Protein AF-A0A2W5HIL4-F1 (afdb_monomer)

Solvent-accessible surface area (backbone atoms only — not comparable to full-atom values): 7847 Å² total; per-residue (Å²): 142,72,72,67,64,61,56,54,54,53,53,53,52,53,51,54,53,52,50,51,54,52,50,51,52,51,53,54,50,53,54,49,57,69,63,65,67,46,75,70,51,51,54,48,40,53,50,53,17,36,53,50,33,10,51,51,45,28,62,68,45,44,62,64,58,67,65,59,70,63,53,84,91,80,45,87,46,75,70,54,53,54,49,49,53,52,51,43,47,51,51,12,42,58,41,26,74,74,49,61,88,53,54,27,60,57,46,31,55,51,51,51,50,54,48,50,64,70,68,46,94,69,72,66,66,56,61,54,47,50,56,51,48,59,66,65,72,74,119

Sequence (139 aa):
MSDISAATSQASSALQTAQLRAAESKMANAAKSASSISDKDMKKIDKTAQDFEAVFVTEMLRPMWNMMKVSEDFGGGKGEEVFRDFTLNEYGKQIASQGGFGIATHVKEQLIRLQAETSHPGAAPEVIATIVKDAMTAN

Structure (mmCIF, N/CA/C/O backbone):
data_AF-A0A2W5HIL4-F1
#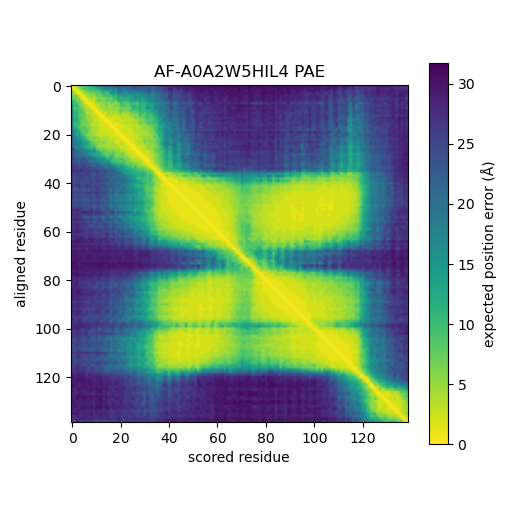
_entry.id   AF-A0A2W5HIL4-F1
#
loop_
_atom_site.group_PDB
_atom_site.id
_atom_site.type_symbol
_atom_site.label_atom_id
_atom_site.label_alt_id
_atom_site.label_comp_id
_atom_site.label_asym_id
_atom_site.label_entity_id
_atom_site.label_seq_id
_atom_site.pdbx_PDB_ins_code
_atom_site.Cartn_x
_atom_site.Cartn_y
_atom_site.Cartn_z
_atom_site.occupancy
_atom_site.B_iso_or_equiv
_atom_site.auth_seq_id
_atom_site.auth_comp_id
_atom_site.auth_asym_id
_atom_site.auth_atom_id
_atom_site.pdbx_PDB_model_num
ATOM 1 N N . MET A 1 1 ? -27.546 -12.657 68.839 1.00 52.38 1 MET A N 1
ATOM 2 C CA . MET A 1 1 ? -26.347 -12.920 68.004 1.00 52.38 1 MET A CA 1
ATOM 3 C C . MET A 1 1 ? -26.771 -13.112 66.542 1.00 52.38 1 MET A C 1
ATOM 5 O O . MET A 1 1 ? -26.392 -14.097 65.925 1.00 52.38 1 MET A O 1
ATOM 9 N N . SER A 1 2 ? -27.578 -12.201 65.986 1.00 57.06 2 SER A N 1
ATOM 10 C CA . SER A 1 2 ? -28.291 -12.407 64.706 1.00 57.06 2 SER A CA 1
ATOM 11 C C . SER A 1 2 ? -27.920 -11.381 63.626 1.00 57.06 2 SER A C 1
ATOM 13 O O . SER A 1 2 ? -28.168 -11.620 62.450 1.00 57.06 2 SER A O 1
ATOM 15 N N . ASP A 1 3 ? -27.270 -10.277 63.996 1.00 55.59 3 ASP A N 1
ATOM 16 C CA . ASP A 1 3 ? -27.081 -9.123 63.103 1.00 55.59 3 ASP A CA 1
ATOM 17 C C . ASP A 1 3 ? -25.819 -9.204 62.224 1.00 55.59 3 ASP A C 1
ATOM 19 O O . ASP A 1 3 ? -25.670 -8.458 61.260 1.00 55.59 3 ASP A O 1
ATOM 23 N N . ILE A 1 4 ? -24.914 -10.147 62.507 1.00 55.00 4 ILE A N 1
ATOM 24 C CA . ILE A 1 4 ? -23.621 -10.258 61.808 1.00 55.00 4 ILE A CA 1
ATOM 25 C C . ILE A 1 4 ? -23.772 -10.965 60.448 1.00 55.00 4 ILE A C 1
ATOM 27 O O . ILE A 1 4 ? -23.101 -10.605 59.485 1.00 55.00 4 ILE A O 1
ATOM 31 N N . SER A 1 5 ? -24.694 -11.928 60.325 1.00 56.84 5 SER A N 1
ATOM 32 C CA . SER A 1 5 ? -24.864 -12.724 59.096 1.00 56.84 5 SER A CA 1
ATOM 33 C C . SER A 1 5 ? -25.526 -11.938 57.950 1.00 56.84 5 SER A C 1
ATOM 35 O O . SER A 1 5 ? -25.150 -12.105 56.788 1.00 56.84 5 SER A O 1
ATOM 37 N N . ALA A 1 6 ? -26.449 -11.022 58.269 1.00 56.84 6 ALA A N 1
ATOM 38 C CA . ALA A 1 6 ? -27.106 -10.163 57.280 1.00 56.84 6 ALA A CA 1
ATOM 39 C C . ALA A 1 6 ? -26.138 -9.136 56.661 1.00 56.84 6 ALA A C 1
ATOM 41 O O . ALA A 1 6 ? -26.193 -8.881 55.457 1.00 56.84 6 ALA A O 1
ATOM 42 N N . ALA A 1 7 ? -25.203 -8.606 57.458 1.00 58.03 7 ALA A N 1
ATOM 43 C CA . ALA A 1 7 ? -24.186 -7.664 56.993 1.00 58.03 7 ALA A CA 1
ATOM 44 C C . ALA A 1 7 ? -23.183 -8.311 56.015 1.00 58.03 7 ALA A C 1
ATOM 46 O O . ALA A 1 7 ? -22.781 -7.689 55.033 1.00 58.03 7 ALA A O 1
ATOM 47 N N . THR A 1 8 ? -22.822 -9.583 56.224 1.00 64.75 8 THR A N 1
ATOM 48 C CA . THR A 1 8 ? -21.908 -10.316 55.329 1.00 64.75 8 THR A CA 1
ATOM 49 C C . THR A 1 8 ? -22.547 -10.649 53.972 1.00 64.75 8 THR A C 1
ATOM 51 O O . THR A 1 8 ? -21.885 -10.537 52.943 1.00 64.75 8 THR A O 1
ATOM 54 N N . SER A 1 9 ? -23.842 -10.987 53.933 1.00 64.06 9 SER A N 1
ATOM 55 C CA . SER A 1 9 ? -24.572 -11.267 52.681 1.00 64.06 9 SER A CA 1
ATOM 56 C C . SER A 1 9 ? -24.699 -10.034 51.774 1.00 64.06 9 SER A C 1
ATOM 58 O O . SER A 1 9 ? -24.542 -10.138 50.554 1.00 64.06 9 SER A O 1
ATOM 60 N N . GLN A 1 10 ? -24.924 -8.856 52.363 1.00 67.50 10 GLN A N 1
ATOM 61 C CA . GLN A 1 10 ? -25.018 -7.592 51.626 1.00 67.50 10 GLN A CA 1
ATOM 62 C C . GLN A 1 10 ? -23.662 -7.139 51.063 1.00 67.50 10 GLN A C 1
ATOM 64 O O . GLN A 1 10 ? -23.602 -6.559 49.980 1.00 67.50 10 GLN A O 1
ATOM 69 N N . ALA A 1 11 ? -22.560 -7.453 51.752 1.00 68.25 11 ALA A N 1
ATOM 70 C CA . ALA A 1 11 ? -21.215 -7.169 51.259 1.00 68.25 11 ALA A CA 1
ATOM 71 C C . ALA A 1 11 ? -20.854 -8.015 50.020 1.00 68.25 11 ALA A C 1
ATOM 73 O O . ALA A 1 11 ? -20.275 -7.494 49.065 1.00 68.25 11 ALA A O 1
ATOM 74 N N . SER A 1 12 ? -21.242 -9.297 49.988 1.00 76.12 12 SER A N 1
ATOM 75 C CA . SER A 1 12 ? -21.009 -10.171 48.827 1.00 76.12 12 SER A CA 1
ATOM 76 C C . SER A 1 12 ? -21.825 -9.758 47.598 1.00 76.12 12 SER A C 1
ATOM 78 O O . SER A 1 12 ? -21.284 -9.728 46.493 1.00 76.12 12 SER A O 1
ATOM 80 N N . SER A 1 13 ? -23.097 -9.380 47.766 1.00 77.94 13 SER A N 1
ATOM 81 C CA . SER A 1 13 ? -23.940 -8.926 46.648 1.00 77.94 13 SER A CA 1
ATOM 82 C C . SER A 1 13 ? -23.506 -7.561 46.096 1.00 77.94 13 SER A C 1
ATOM 84 O O . SER A 1 13 ? -23.558 -7.339 44.881 1.00 77.94 13 SER A O 1
ATOM 86 N N . ALA A 1 14 ? -22.992 -6.671 46.951 1.00 79.25 14 ALA A N 1
ATOM 87 C CA . ALA A 1 14 ? -22.385 -5.409 46.533 1.00 79.25 14 ALA A CA 1
ATOM 88 C C . ALA A 1 14 ? -21.112 -5.631 45.696 1.00 79.25 14 ALA A C 1
ATOM 90 O O . ALA A 1 14 ? -20.948 -4.989 44.655 1.00 79.25 14 ALA A O 1
ATOM 91 N N . LEU A 1 15 ? -20.252 -6.582 46.085 1.00 79.31 15 LEU A N 1
ATOM 92 C CA . LEU A 1 15 ? -19.075 -6.960 45.294 1.00 79.31 15 LEU A CA 1
ATOM 93 C C . LEU A 1 15 ? -19.461 -7.567 43.939 1.00 79.31 15 LEU A C 1
ATOM 95 O O . LEU A 1 15 ? -18.880 -7.198 42.919 1.00 79.31 15 LEU A O 1
ATOM 99 N N . GLN A 1 16 ? -20.469 -8.443 43.910 1.00 81.88 16 GLN A N 1
ATOM 100 C CA . GLN A 1 16 ? -20.965 -9.061 42.676 1.00 81.88 16 GLN A CA 1
ATOM 101 C C . GLN A 1 16 ? -21.507 -8.005 41.696 1.00 81.88 16 GLN A C 1
ATOM 103 O O . GLN A 1 16 ? -21.218 -8.035 40.500 1.00 81.88 16 GLN A O 1
ATOM 108 N N . THR A 1 17 ? -22.245 -7.019 42.217 1.00 83.12 17 THR A N 1
ATOM 109 C CA . THR A 1 17 ? -22.806 -5.908 41.431 1.00 83.12 17 THR A CA 1
ATOM 110 C C . THR A 1 17 ? -21.710 -4.969 40.915 1.00 83.12 17 THR A C 1
ATOM 112 O O . THR A 1 17 ? -21.774 -4.501 39.777 1.00 83.12 17 THR A O 1
ATOM 115 N N . ALA A 1 18 ? -20.674 -4.712 41.719 1.00 79.69 18 ALA A N 1
ATOM 116 C CA . ALA A 1 18 ? -19.518 -3.919 41.304 1.00 79.69 18 ALA A CA 1
ATOM 117 C C . ALA A 1 18 ? -18.694 -4.622 40.209 1.00 79.69 18 ALA A C 1
ATOM 119 O O . ALA A 1 18 ? -18.242 -3.968 39.269 1.00 79.69 18 ALA A O 1
ATOM 120 N N . GLN A 1 19 ? -18.547 -5.949 40.284 1.00 80.25 19 GLN A N 1
ATOM 121 C CA . GLN A 1 19 ? -17.853 -6.749 39.271 1.00 80.25 19 GLN A CA 1
ATOM 122 C C . GLN A 1 19 ? -18.596 -6.773 37.928 1.00 80.25 19 GLN A C 1
ATOM 124 O O . GLN A 1 19 ? -17.959 -6.622 36.887 1.00 80.25 19 GLN A O 1
ATOM 129 N N . LEU A 1 20 ? -19.929 -6.888 37.938 1.00 76.75 20 LEU A N 1
ATOM 130 C CA . LEU A 1 20 ? -20.750 -6.830 36.722 1.00 76.75 20 LEU A CA 1
ATOM 131 C C . LEU A 1 20 ? -20.636 -5.466 36.024 1.00 76.75 20 LEU A C 1
ATOM 133 O O . LEU A 1 20 ? -20.355 -5.408 34.831 1.00 76.75 20 LEU A O 1
ATOM 137 N N . ARG A 1 21 ? -20.715 -4.362 36.777 1.00 84.19 21 ARG A N 1
ATOM 138 C CA . ARG A 1 21 ? -20.539 -3.004 36.224 1.00 84.19 21 ARG A CA 1
ATOM 139 C C . ARG A 1 21 ? -19.121 -2.735 35.715 1.00 84.19 21 ARG A C 1
ATOM 141 O O . ARG A 1 21 ? -18.938 -2.004 34.744 1.00 84.19 21 ARG A O 1
ATOM 148 N N . ALA A 1 22 ? -18.107 -3.316 36.358 1.00 78.81 22 ALA A N 1
ATOM 149 C CA . ALA A 1 22 ? -16.722 -3.230 35.896 1.00 78.81 22 ALA A CA 1
ATOM 150 C C . ALA A 1 22 ? -16.481 -4.040 34.608 1.00 78.81 22 ALA A C 1
ATOM 152 O O . ALA A 1 22 ? -15.650 -3.654 33.786 1.00 78.81 22 ALA A O 1
ATOM 153 N N . ALA A 1 23 ? -17.201 -5.148 34.409 1.00 73.12 23 ALA A N 1
ATOM 154 C CA . ALA A 1 23 ? -17.179 -5.901 33.158 1.00 73.12 23 ALA A CA 1
ATOM 155 C C . ALA A 1 23 ? -17.905 -5.145 32.029 1.00 73.12 23 ALA A C 1
ATOM 157 O O . ALA A 1 23 ? -17.375 -5.045 30.922 1.00 73.12 23 ALA A O 1
ATOM 158 N N . GLU A 1 24 ? -19.055 -4.532 32.326 1.00 70.31 24 GLU A N 1
ATOM 159 C CA . GLU A 1 24 ? -19.807 -3.687 31.388 1.00 70.31 24 GLU A CA 1
ATOM 160 C C . GLU A 1 24 ? -18.993 -2.473 30.922 1.00 70.31 24 GLU A C 1
ATOM 162 O O . GLU A 1 24 ? -18.935 -2.187 29.726 1.00 70.31 24 GLU A O 1
ATOM 167 N N . SER A 1 25 ? -18.301 -1.784 31.837 1.00 76.19 25 SER A N 1
ATOM 168 C CA . SER A 1 25 ? -17.473 -0.625 31.485 1.00 76.19 25 SER A CA 1
ATOM 169 C C . SER A 1 25 ? -16.237 -1.010 30.667 1.00 76.19 25 SER A C 1
ATOM 171 O O . SER A 1 25 ? -15.889 -0.299 29.724 1.00 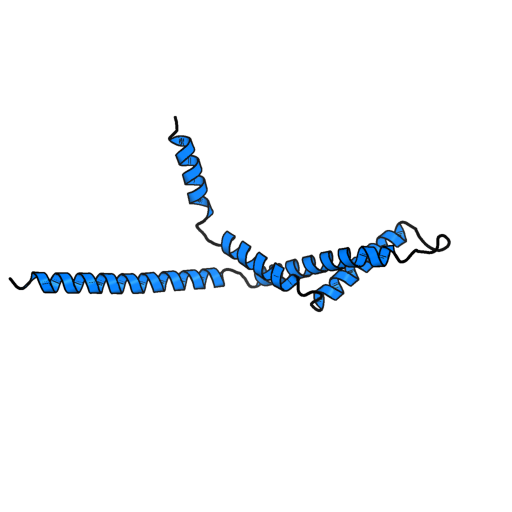76.19 25 SER A O 1
ATOM 173 N N . LYS A 1 26 ? -15.611 -2.162 30.946 1.00 76.44 26 LYS A N 1
ATOM 174 C CA . LYS A 1 26 ? -14.515 -2.703 30.124 1.00 76.44 26 LYS A CA 1
ATOM 175 C C . LYS A 1 26 ? -14.981 -3.092 28.720 1.00 76.44 26 LYS A C 1
ATOM 177 O O . LYS A 1 26 ? -14.296 -2.759 27.755 1.00 76.44 26 LYS A O 1
ATOM 182 N N . MET A 1 27 ? -16.142 -3.736 28.583 1.00 71.19 27 MET A N 1
ATOM 183 C CA . MET A 1 27 ? -16.720 -4.062 27.271 1.00 71.19 27 MET A CA 1
ATOM 184 C C . MET A 1 27 ? -17.129 -2.807 26.490 1.00 71.19 27 MET A C 1
ATOM 186 O O . MET A 1 27 ? -16.854 -2.720 25.295 1.00 71.19 27 MET A O 1
ATOM 190 N N . ALA A 1 28 ? -17.711 -1.807 27.155 1.00 69.88 28 ALA A N 1
ATOM 191 C CA . ALA A 1 28 ? -18.064 -0.533 26.530 1.00 69.88 28 ALA A CA 1
ATOM 192 C C . ALA A 1 28 ? -16.825 0.242 26.049 1.00 69.88 28 ALA A C 1
ATOM 194 O O . ALA A 1 28 ? -16.847 0.843 24.975 1.00 69.88 28 ALA A O 1
ATOM 195 N N . ASN A 1 29 ? -15.724 0.198 26.805 1.00 65.19 29 ASN A N 1
ATOM 196 C CA . ASN A 1 29 ? -14.481 0.862 26.418 1.00 65.19 29 ASN A CA 1
ATOM 197 C C . ASN A 1 29 ? -13.761 0.123 25.274 1.00 65.19 29 ASN A C 1
ATOM 199 O O . ASN A 1 29 ? -13.260 0.764 24.357 1.00 65.19 29 ASN A O 1
ATOM 203 N N . ALA A 1 30 ? -13.785 -1.215 25.263 1.00 61.75 30 ALA A N 1
ATOM 204 C CA . ALA A 1 30 ? -13.269 -2.018 24.151 1.00 61.75 30 ALA A CA 1
ATOM 205 C C . ALA A 1 30 ? -14.066 -1.796 22.850 1.00 61.75 30 ALA A C 1
ATOM 207 O O . ALA A 1 30 ? -13.476 -1.652 21.780 1.00 61.75 30 ALA A O 1
ATOM 208 N N . ALA A 1 31 ? -15.396 -1.684 22.939 1.00 60.09 31 ALA A N 1
ATOM 209 C CA . ALA A 1 31 ? -16.247 -1.333 21.801 1.00 60.09 31 ALA A CA 1
ATOM 210 C C . ALA A 1 31 ? -15.970 0.092 21.286 1.00 60.09 31 ALA A C 1
ATOM 212 O O . ALA A 1 31 ? -15.994 0.335 20.080 1.00 60.09 31 ALA A O 1
ATOM 213 N N . LYS A 1 32 ? -15.637 1.029 22.184 1.00 61.44 32 LYS A N 1
ATOM 214 C CA . LYS A 1 32 ? -15.287 2.407 21.824 1.00 61.44 32 LYS A CA 1
ATOM 215 C C . LYS A 1 32 ? -13.913 2.519 21.155 1.00 61.44 32 LYS A C 1
ATOM 217 O O . LYS A 1 32 ? -13.785 3.265 20.186 1.00 61.44 32 LYS A O 1
ATOM 222 N N . SER A 1 33 ? -12.931 1.730 21.593 1.00 57.75 33 SER A N 1
ATOM 223 C CA . SER A 1 33 ? -11.632 1.596 20.916 1.00 57.75 33 SER A CA 1
ATOM 224 C C . SER A 1 33 ? -11.748 0.905 19.552 1.00 57.75 33 SER A C 1
ATOM 226 O O . SER A 1 33 ? -11.049 1.279 18.622 1.00 57.75 33 SER A O 1
ATOM 228 N N . ALA A 1 34 ? -12.666 -0.051 19.375 1.00 55.53 34 ALA A N 1
ATOM 229 C CA . ALA A 1 34 ? -12.947 -0.622 18.053 1.00 55.53 34 ALA A CA 1
ATOM 230 C C . ALA A 1 34 ? -13.625 0.392 17.106 1.00 55.53 34 ALA A C 1
ATOM 232 O O . ALA A 1 34 ? -13.402 0.360 15.899 1.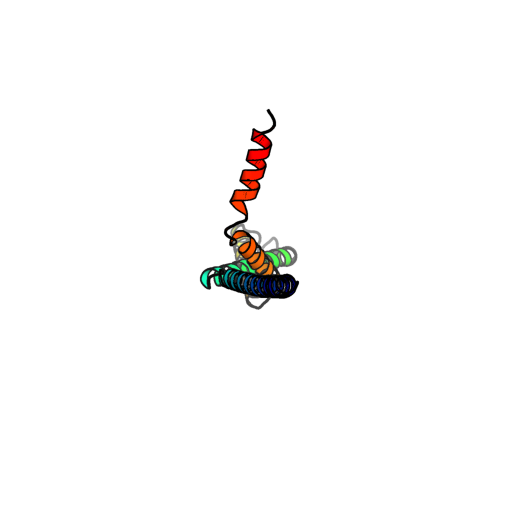00 55.53 34 ALA A O 1
ATOM 233 N N . SER A 1 35 ? -14.403 1.336 17.650 1.00 58.72 35 SER A N 1
ATOM 234 C CA . SER A 1 35 ? -14.995 2.453 16.896 1.00 58.72 35 SER A CA 1
ATOM 235 C C . SER A 1 35 ? -14.060 3.654 16.680 1.00 58.72 35 SER A C 1
ATOM 237 O O . SER A 1 35 ? -14.498 4.668 16.141 1.00 58.72 35 SER A O 1
ATOM 239 N N . SER A 1 36 ? -12.793 3.592 17.118 1.00 65.00 36 SER A N 1
ATOM 240 C CA . SER A 1 36 ? -11.876 4.742 17.052 1.00 65.00 36 SER A CA 1
ATOM 241 C C . SER A 1 36 ? -11.197 4.925 15.693 1.00 65.00 36 SER A C 1
ATOM 243 O O . SER A 1 36 ? -10.541 5.944 15.484 1.00 65.00 36 SER A O 1
ATOM 245 N N . ILE A 1 37 ? -11.324 3.963 14.771 1.00 73.12 37 ILE A N 1
ATOM 246 C CA . ILE A 1 37 ? -10.803 4.100 13.407 1.00 73.12 37 ILE A CA 1
ATOM 247 C C . ILE A 1 37 ? -11.830 4.875 12.592 1.00 73.12 37 ILE A C 1
ATOM 249 O O . ILE A 1 37 ? -12.927 4.385 12.327 1.00 73.12 37 ILE A O 1
ATOM 253 N N . SER A 1 38 ? -11.481 6.100 12.201 1.00 82.56 38 SER A N 1
ATOM 254 C CA . SER A 1 38 ? -12.365 6.910 11.367 1.00 82.56 38 SER A CA 1
ATOM 255 C C . SER A 1 38 ? -12.509 6.296 9.969 1.00 82.56 38 SER A C 1
ATOM 257 O O . SER A 1 38 ? -11.576 5.676 9.455 1.00 82.56 38 SER A O 1
ATOM 259 N N . ASP A 1 39 ? -13.631 6.544 9.286 1.00 82.88 39 ASP A N 1
ATOM 260 C CA . ASP A 1 39 ? -13.821 6.128 7.882 1.00 82.88 39 ASP A CA 1
ATOM 261 C C . ASP A 1 39 ? -12.691 6.625 6.965 1.00 82.88 39 ASP A C 1
ATOM 263 O O . ASP A 1 39 ? -12.339 5.998 5.963 1.00 82.88 39 ASP A O 1
ATOM 267 N N . LYS A 1 40 ? -12.100 7.776 7.309 1.00 81.69 40 LYS A N 1
ATOM 268 C CA . LYS A 1 40 ? -10.963 8.355 6.594 1.00 81.69 40 LYS A CA 1
ATOM 269 C C . LYS A 1 40 ? -9.696 7.525 6.780 1.00 81.69 40 LYS A C 1
ATOM 271 O O . LYS A 1 40 ? -8.938 7.372 5.826 1.00 81.69 40 LYS A O 1
ATOM 276 N N . ASP A 1 41 ? -9.473 7.004 7.981 1.00 87.62 41 ASP A N 1
ATOM 277 C CA . ASP A 1 41 ? -8.332 6.145 8.287 1.00 87.62 41 ASP A CA 1
ATOM 278 C C . ASP A 1 41 ? -8.518 4.763 7.669 1.00 87.62 41 ASP A C 1
ATOM 280 O O . ASP A 1 41 ? -7.587 4.256 7.054 1.00 87.62 41 ASP A O 1
ATOM 284 N N . MET A 1 42 ? -9.739 4.220 7.679 1.00 89.19 42 MET A N 1
ATOM 285 C CA . MET A 1 42 ? -10.042 2.966 6.987 1.00 89.19 42 MET A CA 1
ATOM 286 C C . MET A 1 42 ? -9.740 3.056 5.483 1.00 89.19 42 MET A C 1
ATOM 288 O O . MET A 1 42 ? -9.030 2.210 4.947 1.00 89.19 42 MET A O 1
ATOM 292 N N . LYS A 1 43 ? -10.163 4.138 4.809 1.00 91.94 43 LYS A N 1
ATOM 293 C CA . LYS A 1 43 ? -9.831 4.372 3.388 1.00 91.94 43 LYS A CA 1
ATOM 294 C C . LYS A 1 43 ? -8.325 4.484 3.133 1.00 91.94 43 LYS A C 1
ATOM 296 O O . LYS A 1 43 ? -7.845 4.057 2.084 1.00 91.94 43 LYS A O 1
ATOM 301 N N . LYS A 1 44 ? -7.571 5.078 4.063 1.00 91.62 44 LYS A N 1
ATOM 302 C CA . LYS A 1 44 ? -6.106 5.162 3.964 1.00 91.62 44 LYS A CA 1
ATOM 303 C C . LYS A 1 44 ? -5.444 3.806 4.166 1.00 91.62 44 LYS A C 1
ATOM 305 O O . LYS A 1 44 ? -4.490 3.512 3.451 1.00 91.62 44 LYS A O 1
ATOM 310 N N . ILE A 1 45 ? -5.936 3.004 5.106 1.00 92.44 45 ILE A N 1
ATOM 311 C CA . ILE A 1 45 ? -5.450 1.644 5.341 1.00 92.44 45 ILE A CA 1
ATOM 312 C C . ILE A 1 45 ? -5.689 0.799 4.090 1.00 92.44 45 ILE A C 1
ATOM 314 O O . ILE A 1 45 ? -4.749 0.182 3.598 1.00 92.44 45 ILE A O 1
ATOM 318 N N . ASP A 1 46 ? -6.904 0.838 3.537 1.00 92.94 46 ASP A N 1
ATOM 319 C CA . ASP A 1 46 ? -7.267 0.108 2.318 1.00 92.94 46 ASP A CA 1
ATOM 320 C C . ASP A 1 46 ? -6.342 0.468 1.157 1.00 92.94 46 ASP A C 1
ATOM 322 O O . ASP A 1 46 ? -5.759 -0.410 0.521 1.00 92.94 46 ASP A O 1
ATOM 326 N N . LYS A 1 47 ? -6.145 1.771 0.928 1.00 94.19 47 LYS A N 1
ATOM 327 C CA . LYS A 1 47 ? -5.244 2.251 -0.117 1.00 94.19 47 LYS A CA 1
ATOM 328 C C . LYS A 1 47 ? -3.797 1.817 0.121 1.00 94.19 47 LYS A C 1
ATOM 330 O O . LYS A 1 47 ? -3.152 1.340 -0.803 1.00 94.19 47 LYS A O 1
ATOM 335 N N . THR A 1 48 ? -3.289 1.971 1.341 1.00 94.69 48 THR A N 1
ATOM 336 C CA . THR A 1 48 ? -1.908 1.594 1.682 1.00 94.69 48 THR A CA 1
ATOM 337 C C . THR A 1 48 ? -1.678 0.100 1.478 1.00 94.69 48 THR A C 1
ATOM 339 O O . THR A 1 48 ? -0.645 -0.301 0.949 1.00 94.69 48 THR A O 1
ATOM 342 N N . ALA A 1 49 ? -2.650 -0.727 1.860 1.00 95.25 49 ALA A N 1
ATOM 343 C CA . ALA A 1 49 ? -2.568 -2.166 1.695 1.00 95.25 49 ALA A CA 1
ATOM 344 C C . ALA A 1 49 ? -2.592 -2.585 0.213 1.00 95.25 49 ALA A C 1
ATOM 346 O O . ALA A 1 49 ? -1.796 -3.430 -0.193 1.00 95.25 49 ALA A O 1
ATOM 347 N N . GLN A 1 50 ? -3.445 -1.957 -0.604 1.00 95.25 50 GLN A N 1
ATOM 348 C CA . GLN A 1 50 ? -3.462 -2.163 -2.059 1.00 95.25 50 GLN A CA 1
ATOM 349 C C . GLN A 1 50 ? -2.165 -1.691 -2.730 1.00 95.25 50 GLN A C 1
ATOM 351 O O . GLN A 1 50 ? -1.630 -2.392 -3.586 1.00 95.25 50 GLN A O 1
ATOM 356 N N . ASP A 1 51 ? -1.634 -0.532 -2.333 1.00 94.94 51 ASP A N 1
ATOM 357 C CA . ASP A 1 51 ? -0.375 0.001 -2.865 1.00 94.94 51 ASP A CA 1
ATOM 358 C C . ASP A 1 51 ? 0.809 -0.922 -2.508 1.00 94.94 51 ASP A C 1
ATOM 360 O O . ASP A 1 51 ? 1.689 -1.151 -3.338 1.00 94.94 51 ASP A O 1
ATOM 364 N N . PHE A 1 52 ? 0.814 -1.510 -1.306 1.00 95.75 52 PHE A N 1
ATOM 365 C CA . PHE A 1 52 ? 1.808 -2.511 -0.912 1.00 95.75 52 PHE A CA 1
ATOM 366 C C . PHE A 1 52 ? 1.758 -3.748 -1.816 1.00 95.75 52 PHE A C 1
ATOM 368 O O . PHE A 1 52 ? 2.791 -4.197 -2.317 1.00 95.75 52 PHE A O 1
ATOM 375 N N . GLU A 1 53 ? 0.560 -4.285 -2.055 1.00 94.69 53 GLU A N 1
ATOM 376 C CA . GLU A 1 53 ? 0.386 -5.432 -2.945 1.00 94.69 53 GLU A CA 1
ATOM 377 C C . GLU A 1 53 ? 0.796 -5.098 -4.386 1.00 94.69 53 GLU A C 1
ATOM 379 O O . GLU A 1 53 ? 1.445 -5.913 -5.037 1.00 94.69 53 GLU A O 1
ATOM 384 N N . ALA A 1 54 ? 0.516 -3.885 -4.869 1.00 96.00 54 ALA A N 1
ATOM 385 C CA . ALA A 1 54 ? 0.938 -3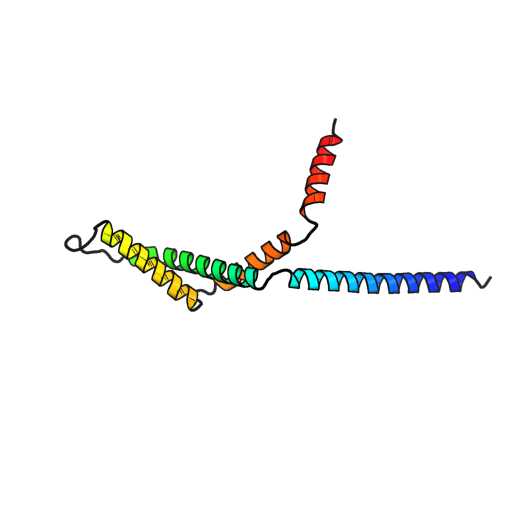.439 -6.195 1.00 96.00 54 ALA A CA 1
ATOM 386 C C . ALA A 1 54 ? 2.467 -3.445 -6.358 1.00 96.00 54 ALA A C 1
ATOM 388 O O . ALA A 1 54 ? 2.980 -3.921 -7.375 1.00 96.00 54 ALA A O 1
ATOM 389 N N . VAL A 1 55 ? 3.207 -2.960 -5.355 1.00 94.31 55 VAL A N 1
ATOM 390 C CA . VAL A 1 55 ? 4.679 -3.004 -5.356 1.00 94.31 55 VAL A CA 1
ATOM 391 C C . VAL A 1 55 ? 5.170 -4.447 -5.325 1.00 94.31 55 VAL A C 1
ATOM 393 O O . VAL A 1 55 ? 6.033 -4.817 -6.118 1.00 94.31 55 VAL A O 1
ATOM 396 N N . PHE A 1 56 ? 4.582 -5.289 -4.474 1.00 94.75 56 PHE A N 1
ATOM 397 C CA . PHE A 1 56 ? 4.926 -6.707 -4.415 1.00 94.75 56 PHE A CA 1
ATOM 398 C C . PHE A 1 56 ? 4.740 -7.404 -5.771 1.00 94.75 56 PHE A C 1
ATOM 400 O O . PHE A 1 56 ? 5.652 -8.078 -6.250 1.00 94.75 56 PHE A O 1
ATOM 407 N N . VAL A 1 57 ? 3.587 -7.208 -6.419 1.00 93.56 57 VAL A N 1
ATOM 408 C CA . VAL A 1 57 ? 3.300 -7.773 -7.746 1.00 93.56 57 VAL A CA 1
ATOM 409 C C . VAL A 1 57 ? 4.339 -7.293 -8.758 1.00 93.56 57 VAL A C 1
ATOM 411 O O . VAL A 1 57 ? 4.882 -8.099 -9.509 1.00 93.56 57 VAL A O 1
ATOM 414 N N . THR A 1 58 ? 4.648 -5.995 -8.756 1.00 93.12 58 THR A N 1
ATOM 415 C CA . THR A 1 58 ? 5.644 -5.392 -9.656 1.00 93.12 58 THR A CA 1
ATOM 416 C C . THR A 1 58 ? 7.008 -6.071 -9.501 1.00 93.12 58 THR A C 1
ATOM 418 O O . THR A 1 58 ? 7.612 -6.471 -10.497 1.00 93.12 58 THR A O 1
ATOM 421 N N . GLU A 1 59 ? 7.474 -6.279 -8.267 1.00 92.62 59 GLU A N 1
ATOM 422 C CA . GLU A 1 59 ? 8.749 -6.955 -8.003 1.00 92.62 59 GLU A CA 1
ATOM 423 C C . GLU A 1 59 ? 8.742 -8.429 -8.418 1.00 92.62 59 GLU A C 1
ATOM 425 O O . GLU A 1 59 ? 9.745 -8.932 -8.922 1.00 92.62 59 GLU A O 1
ATOM 430 N N . MET A 1 60 ? 7.613 -9.126 -8.275 1.00 91.75 60 MET A N 1
ATOM 431 C CA . MET A 1 60 ? 7.479 -10.515 -8.730 1.00 91.75 60 MET A CA 1
ATOM 432 C C . MET A 1 60 ? 7.419 -10.640 -10.256 1.00 91.75 60 MET A C 1
ATOM 434 O O . MET A 1 60 ? 7.871 -11.642 -10.810 1.00 91.75 60 MET A O 1
ATOM 438 N N . LEU A 1 61 ? 6.895 -9.628 -10.950 1.00 89.19 61 LEU A N 1
ATOM 439 C CA . LEU A 1 61 ? 6.844 -9.585 -12.413 1.00 89.19 61 LEU A CA 1
ATOM 440 C C . LEU A 1 61 ? 8.163 -9.119 -13.045 1.00 89.19 61 LEU A C 1
ATOM 442 O O . LEU A 1 61 ? 8.435 -9.440 -14.206 1.00 89.19 61 LEU A O 1
ATOM 446 N N . ARG A 1 62 ? 9.009 -8.406 -12.291 1.00 87.94 62 ARG A N 1
ATOM 447 C CA . ARG A 1 62 ? 10.290 -7.859 -12.764 1.00 87.94 62 ARG A CA 1
ATOM 448 C C . ARG A 1 62 ? 11.203 -8.913 -13.419 1.00 87.94 62 ARG A C 1
ATOM 450 O O . ARG A 1 62 ? 11.683 -8.646 -14.522 1.00 87.94 62 ARG A O 1
ATOM 457 N N . PRO A 1 63 ? 11.428 -10.118 -12.852 1.00 86.56 63 PRO A N 1
ATOM 458 C CA . PRO A 1 63 ? 12.249 -11.147 -13.494 1.00 86.56 63 PRO A CA 1
ATOM 459 C C . PRO A 1 63 ? 11.675 -11.606 -14.835 1.00 86.56 63 PRO A C 1
ATOM 461 O O . PRO A 1 63 ? 12.428 -11.806 -15.781 1.00 86.56 63 PRO A O 1
ATOM 464 N N . MET A 1 64 ? 10.349 -11.723 -14.939 1.00 83.12 64 MET A N 1
ATOM 465 C CA . MET A 1 64 ? 9.676 -12.143 -16.167 1.00 83.12 64 MET A CA 1
ATOM 466 C C . MET A 1 64 ? 9.850 -11.100 -17.282 1.00 83.12 64 MET A C 1
ATOM 468 O O . MET A 1 64 ? 10.146 -11.443 -18.425 1.00 83.12 64 MET A O 1
ATOM 472 N N . TRP A 1 65 ? 9.758 -9.815 -16.931 1.00 75.31 65 TRP A N 1
ATOM 473 C CA . TRP A 1 65 ? 10.003 -8.706 -17.855 1.00 75.31 65 TRP A CA 1
ATOM 474 C C . TRP A 1 65 ? 11.479 -8.591 -18.257 1.00 75.31 65 TRP A C 1
ATOM 476 O O . TRP A 1 65 ? 11.777 -8.277 -19.406 1.00 75.31 65 TRP A O 1
ATOM 486 N N . ASN A 1 66 ? 12.408 -8.884 -17.343 1.00 74.81 66 ASN A N 1
ATOM 487 C CA . ASN A 1 66 ? 13.851 -8.901 -17.614 1.00 74.81 66 ASN A CA 1
ATOM 488 C C . ASN A 1 66 ? 14.286 -10.095 -18.479 1.00 74.81 66 ASN A C 1
ATOM 490 O O . ASN A 1 66 ? 15.324 -10.031 -19.135 1.00 74.81 66 ASN A O 1
ATOM 494 N N . MET A 1 67 ? 13.498 -11.175 -18.506 1.00 71.56 67 MET A N 1
ATOM 495 C CA . MET A 1 67 ? 13.707 -12.301 -19.421 1.00 71.56 67 MET A CA 1
ATOM 496 C C . MET A 1 67 ? 13.269 -11.991 -20.857 1.00 71.56 67 MET A C 1
ATOM 498 O O . MET A 1 67 ? 13.784 -12.617 -21.786 1.00 71.56 67 MET A O 1
ATOM 502 N N . MET A 1 68 ? 12.369 -11.020 -21.067 1.00 68.06 68 MET A N 1
ATOM 503 C CA . MET A 1 68 ? 12.081 -10.493 -22.403 1.00 68.06 68 MET A CA 1
ATOM 504 C C . MET A 1 68 ? 13.274 -9.656 -22.872 1.00 68.06 68 MET A C 1
ATOM 506 O O . MET A 1 68 ? 13.334 -8.446 -22.659 1.00 68.06 68 MET A O 1
ATOM 510 N N . LYS A 1 69 ? 14.257 -10.330 -23.480 1.00 57.06 69 LYS A N 1
ATOM 511 C CA . LYS A 1 69 ? 15.389 -9.681 -24.141 1.00 57.06 69 LYS A CA 1
ATOM 512 C C . LYS A 1 69 ? 14.859 -8.795 -25.257 1.00 57.06 69 LYS A C 1
ATOM 514 O O . LYS A 1 69 ? 14.263 -9.287 -26.214 1.00 57.06 69 LYS A O 1
ATOM 519 N N . VAL A 1 70 ? 15.091 -7.498 -25.123 1.00 60.12 70 VAL A N 1
ATOM 520 C CA . VAL A 1 70 ? 14.900 -6.560 -26.220 1.00 60.12 70 VAL A CA 1
ATOM 521 C C . VAL A 1 70 ? 16.008 -6.834 -27.234 1.00 60.12 70 VAL A C 1
ATOM 523 O O . VAL A 1 70 ? 17.158 -7.046 -26.848 1.00 60.12 70 VAL A O 1
ATOM 526 N N . SER A 1 71 ? 15.662 -6.935 -28.515 1.00 56.22 71 SER A N 1
ATOM 527 C CA . SER A 1 71 ? 16.649 -7.117 -29.582 1.00 56.22 71 SER A CA 1
ATOM 528 C C . SER A 1 71 ? 17.667 -5.979 -29.534 1.00 56.22 71 SER A C 1
ATOM 530 O O . SER A 1 71 ? 17.247 -4.821 -29.532 1.00 56.22 71 SER A O 1
ATOM 532 N N . GLU A 1 72 ? 18.965 -6.306 -29.543 1.00 59.19 72 GLU A N 1
ATOM 533 C CA . GLU A 1 72 ? 20.070 -5.327 -29.489 1.00 59.19 72 GLU A CA 1
ATOM 534 C C . GLU A 1 72 ? 19.941 -4.222 -30.554 1.00 59.19 72 GLU A C 1
ATOM 536 O O . GLU A 1 72 ? 20.379 -3.098 -30.330 1.00 59.19 72 GLU A O 1
ATOM 541 N N . ASP A 1 73 ? 19.265 -4.517 -31.670 1.00 62.34 73 ASP A N 1
ATOM 542 C CA . ASP A 1 73 ? 19.069 -3.597 -32.794 1.00 62.34 73 ASP A CA 1
ATOM 543 C C . ASP A 1 73 ? 17.847 -2.660 -32.663 1.00 62.34 73 ASP A C 1
ATOM 545 O O . ASP A 1 73 ? 17.777 -1.650 -33.362 1.00 62.34 73 ASP A O 1
ATOM 549 N N . PHE A 1 74 ? 16.869 -2.966 -31.797 1.00 61.31 74 PHE A N 1
ATOM 550 C CA . PHE A 1 74 ? 15.601 -2.212 -31.687 1.00 61.31 74 PHE A CA 1
ATOM 551 C C . PHE A 1 74 ? 15.199 -1.817 -30.260 1.00 61.31 74 PHE A C 1
ATOM 553 O O . PHE A 1 74 ? 14.137 -1.217 -30.083 1.00 61.31 74 PHE A O 1
ATOM 560 N N . GLY A 1 75 ? 16.023 -2.079 -29.244 1.00 62.84 75 GLY A N 1
ATOM 561 C CA . GLY A 1 75 ? 15.767 -1.505 -27.927 1.00 62.84 75 GLY A CA 1
ATOM 562 C C . GLY A 1 75 ? 16.916 -1.594 -26.936 1.00 62.84 75 GLY A C 1
ATOM 563 O O . GLY A 1 75 ? 17.960 -2.180 -27.204 1.00 62.84 75 GLY A O 1
ATOM 564 N N . GLY A 1 76 ? 16.734 -0.919 -25.803 1.00 68.12 76 GLY A N 1
ATOM 565 C CA . GLY A 1 76 ? 17.780 -0.677 -24.804 1.00 68.12 76 GLY A CA 1
ATOM 566 C C . GLY A 1 76 ? 18.108 0.800 -24.556 1.00 68.12 76 GLY A C 1
ATOM 567 O O . GLY A 1 76 ? 19.174 1.117 -24.032 1.00 68.12 76 GLY A O 1
ATOM 568 N N . GLY A 1 77 ? 17.219 1.730 -24.920 1.00 76.38 77 GLY A N 1
ATOM 569 C CA . GLY A 1 77 ? 17.382 3.149 -24.585 1.00 76.38 77 GLY A CA 1
ATOM 570 C C . GLY A 1 77 ? 16.878 3.493 -23.175 1.00 76.38 77 GLY A C 1
ATOM 571 O O . GLY A 1 77 ? 15.868 2.957 -22.729 1.00 76.38 77 GLY A O 1
ATOM 572 N N . LYS A 1 78 ? 17.493 4.483 -22.505 1.00 77.31 78 LYS A N 1
ATOM 573 C CA . LYS A 1 78 ? 17.025 5.016 -21.199 1.00 77.31 78 LYS A CA 1
ATOM 574 C C . LYS A 1 78 ? 15.539 5.405 -21.184 1.00 77.31 78 LYS A C 1
ATOM 576 O O . LYS A 1 78 ? 14.874 5.268 -20.166 1.00 77.31 78 LYS A O 1
ATOM 581 N N . GLY A 1 79 ? 15.014 5.915 -22.302 1.00 83.31 79 GLY A N 1
ATOM 582 C CA . GLY A 1 79 ? 13.594 6.265 -22.416 1.00 83.31 79 GLY A CA 1
ATOM 583 C C . GLY A 1 79 ? 12.674 5.041 -22.415 1.00 83.31 79 GLY A C 1
ATOM 584 O O . GLY A 1 79 ? 11.601 5.077 -21.821 1.00 83.31 79 GLY A O 1
ATOM 585 N N . GLU A 1 80 ? 13.116 3.948 -23.034 1.00 80.69 80 GLU A N 1
ATOM 586 C CA . GLU A 1 80 ? 12.393 2.678 -23.039 1.00 80.69 80 GLU A CA 1
ATOM 587 C C . GLU A 1 80 ? 12.421 2.021 -21.657 1.00 80.69 80 GLU A C 1
ATOM 589 O O . GLU A 1 80 ? 11.401 1.517 -21.204 1.00 80.69 80 GLU A O 1
ATOM 594 N N . GLU A 1 81 ? 13.556 2.078 -20.956 1.00 81.44 81 GLU A N 1
ATOM 595 C CA . GLU A 1 81 ? 13.690 1.575 -19.584 1.00 81.44 81 GLU A CA 1
ATOM 596 C C . GLU A 1 81 ? 12.686 2.250 -18.639 1.00 81.44 81 GLU A C 1
ATOM 598 O O . GLU A 1 81 ? 11.888 1.570 -17.995 1.00 81.44 81 GLU A O 1
ATOM 603 N N . VAL A 1 82 ? 12.630 3.587 -18.653 1.00 87.31 82 VAL A N 1
ATOM 604 C CA . VAL A 1 82 ? 11.667 4.358 -17.850 1.00 87.31 82 VAL A CA 1
ATOM 605 C C . VAL A 1 82 ? 10.221 4.041 -18.242 1.00 87.31 82 VAL A C 1
ATOM 607 O O . VAL A 1 82 ? 9.356 3.907 -17.374 1.00 87.31 82 VAL A O 1
ATOM 610 N N . PHE A 1 83 ? 9.935 3.900 -19.540 1.00 88.00 83 PHE A N 1
ATOM 611 C CA . PHE A 1 83 ? 8.596 3.546 -20.008 1.00 88.00 83 PHE A CA 1
ATOM 612 C C . PHE A 1 83 ? 8.187 2.130 -19.575 1.00 88.00 83 PHE A C 1
ATOM 614 O O . PHE A 1 83 ? 7.049 1.918 -19.149 1.00 88.00 83 PHE A O 1
ATOM 621 N N . ARG A 1 84 ? 9.110 1.165 -19.636 1.00 84.69 84 ARG A N 1
ATOM 622 C CA . ARG A 1 84 ? 8.893 -0.213 -19.174 1.00 84.69 84 ARG A CA 1
ATOM 623 C C . ARG A 1 84 ? 8.633 -0.252 -17.678 1.00 84.69 84 ARG A C 1
ATOM 625 O O . ARG A 1 84 ? 7.670 -0.892 -17.271 1.00 84.69 84 ARG A O 1
ATOM 632 N N . ASP A 1 85 ? 9.420 0.466 -16.883 1.00 88.06 85 ASP A N 1
ATOM 633 C CA . ASP A 1 85 ? 9.212 0.555 -15.437 1.00 88.06 85 ASP A CA 1
ATOM 634 C C . ASP A 1 85 ? 7.850 1.169 -15.102 1.00 88.06 85 ASP A C 1
ATOM 636 O O . ASP A 1 85 ? 7.111 0.637 -14.274 1.00 88.06 85 ASP A O 1
ATO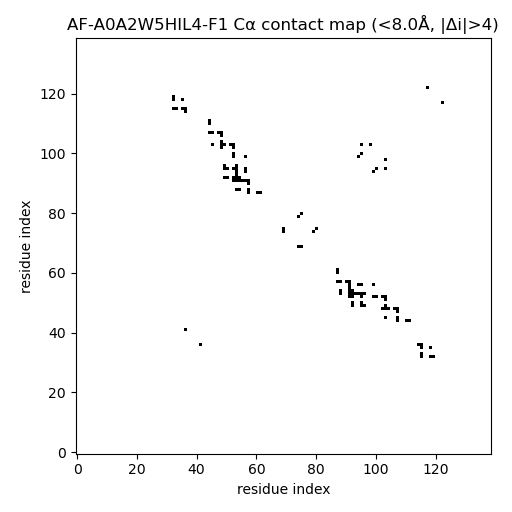M 640 N N . PHE A 1 86 ? 7.470 2.260 -15.771 1.00 91.69 86 PHE A N 1
ATOM 641 C CA . PHE A 1 86 ? 6.146 2.857 -15.595 1.00 91.69 86 PHE A CA 1
ATOM 642 C C . PHE A 1 86 ? 5.025 1.868 -15.943 1.00 91.69 86 PHE A C 1
ATOM 644 O O . PHE A 1 86 ? 4.086 1.691 -15.170 1.00 91.69 86 PHE A O 1
ATOM 651 N N . THR A 1 87 ? 5.157 1.170 -17.070 1.00 91.44 87 THR A N 1
ATO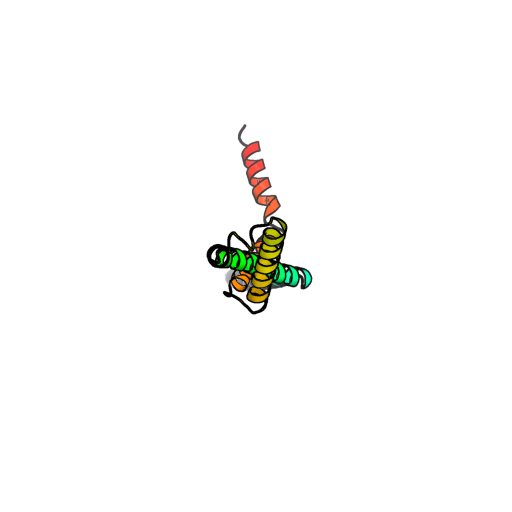M 652 C CA . THR A 1 87 ? 4.172 0.183 -17.529 1.00 91.44 87 THR A CA 1
ATOM 653 C C . THR A 1 87 ? 4.061 -0.997 -16.561 1.00 91.44 87 THR A C 1
ATOM 655 O O . THR A 1 87 ? 2.959 -1.429 -16.230 1.00 91.44 87 THR A O 1
ATOM 658 N N . LEU A 1 88 ? 5.192 -1.497 -16.060 1.00 91.12 88 LEU A N 1
ATOM 659 C CA . LEU A 1 88 ? 5.229 -2.590 -15.094 1.00 91.12 88 LEU A CA 1
ATOM 660 C C . LEU A 1 88 ? 4.533 -2.200 -13.783 1.00 91.12 88 LEU A C 1
ATOM 662 O O . LEU A 1 88 ? 3.749 -2.983 -13.249 1.00 91.12 88 LEU A O 1
ATOM 666 N N . ASN A 1 89 ? 4.762 -0.973 -13.307 1.00 93.38 89 ASN A N 1
ATOM 667 C CA . ASN A 1 89 ? 4.085 -0.436 -12.128 1.00 93.38 89 ASN A CA 1
ATOM 668 C C . ASN A 1 89 ? 2.561 -0.344 -12.322 1.00 93.38 89 ASN A C 1
ATOM 670 O O . ASN A 1 89 ? 1.805 -0.672 -11.408 1.00 93.38 89 ASN A O 1
ATOM 674 N N . GLU A 1 90 ? 2.088 0.085 -13.497 1.00 94.00 90 GLU A N 1
ATOM 675 C CA . GLU A 1 90 ? 0.649 0.128 -13.794 1.00 94.00 90 GLU A CA 1
ATOM 676 C C . GLU A 1 90 ? 0.033 -1.275 -13.865 1.00 94.00 90 GLU A C 1
ATOM 678 O O . GLU A 1 90 ? -1.048 -1.493 -13.314 1.00 94.00 90 GLU A O 1
ATOM 683 N N . TYR A 1 91 ? 0.743 -2.260 -14.426 1.00 92.06 91 TYR A N 1
ATOM 684 C CA . TYR A 1 91 ? 0.305 -3.656 -14.357 1.00 92.06 91 TYR A CA 1
ATOM 685 C C . TYR A 1 91 ? 0.205 -4.157 -12.915 1.00 92.06 91 TYR A C 1
ATOM 687 O O . TYR A 1 91 ? -0.805 -4.763 -12.553 1.00 92.06 91 TYR A O 1
ATOM 695 N N . GLY A 1 92 ? 1.199 -3.862 -12.072 1.00 92.62 92 GLY A N 1
ATOM 696 C CA . GLY A 1 92 ? 1.167 -4.208 -10.651 1.00 92.62 92 GLY A CA 1
ATOM 697 C C . GLY A 1 92 ? -0.058 -3.632 -9.937 1.00 92.62 92 GLY A C 1
ATOM 698 O O . GLY A 1 92 ? -0.778 -4.361 -9.253 1.00 92.62 92 GLY A O 1
ATOM 699 N N . LYS A 1 93 ? -0.361 -2.347 -10.166 1.00 93.88 93 LYS A N 1
ATOM 700 C CA . LYS A 1 93 ? -1.559 -1.683 -9.619 1.00 93.88 93 LYS A CA 1
ATOM 701 C C . LYS A 1 93 ? -2.857 -2.302 -10.125 1.00 93.88 93 LYS A C 1
ATOM 703 O O . LYS A 1 93 ? -3.786 -2.485 -9.343 1.00 93.88 93 LYS A O 1
ATOM 708 N N . GLN A 1 94 ? -2.941 -2.619 -11.415 1.00 93.75 94 GLN A N 1
ATOM 709 C CA . GLN A 1 94 ? -4.149 -3.186 -12.013 1.00 93.75 94 GLN A CA 1
ATOM 710 C C . GLN A 1 94 ? -4.417 -4.624 -11.549 1.00 93.75 94 GLN A C 1
ATOM 712 O O . GLN A 1 94 ? -5.571 -5.036 -11.434 1.00 93.75 94 GLN A O 1
ATOM 717 N N . ILE A 1 95 ? -3.369 -5.394 -11.262 1.00 91.75 95 ILE A N 1
ATOM 718 C CA . ILE A 1 95 ? -3.498 -6.731 -10.675 1.00 91.75 95 ILE A CA 1
ATOM 719 C C . ILE A 1 95 ? -3.926 -6.619 -9.206 1.00 91.75 95 ILE A C 1
ATOM 721 O O . ILE A 1 95 ? -4.882 -7.279 -8.800 1.00 91.75 95 ILE A O 1
ATOM 725 N N . ALA A 1 96 ? -3.282 -5.744 -8.428 1.00 92.81 96 ALA A N 1
ATOM 726 C CA . ALA A 1 96 ? -3.623 -5.525 -7.022 1.00 92.81 96 ALA A CA 1
ATOM 727 C C . ALA A 1 96 ? -5.058 -4.997 -6.833 1.00 92.81 96 ALA A C 1
ATOM 729 O O . ALA A 1 96 ? -5.774 -5.450 -5.943 1.00 92.81 96 ALA A O 1
ATOM 730 N N . SER A 1 97 ? -5.528 -4.090 -7.699 1.00 89.69 97 SER A N 1
ATOM 731 C CA . SER A 1 97 ? -6.886 -3.529 -7.609 1.00 89.69 97 SER A CA 1
ATOM 732 C C . SER A 1 97 ? -7.995 -4.558 -7.852 1.00 89.69 97 SER A C 1
ATOM 734 O O . SER A 1 97 ? -9.099 -4.397 -7.335 1.00 89.69 97 SER A O 1
ATOM 736 N N . GLN A 1 98 ? -7.701 -5.632 -8.591 1.00 89.75 98 GLN A N 1
ATOM 737 C CA . GLN A 1 98 ? -8.622 -6.746 -8.839 1.00 89.75 98 GLN A CA 1
ATOM 738 C C . GLN A 1 98 ? -8.554 -7.840 -7.757 1.00 89.75 98 GLN A C 1
ATOM 740 O O . GLN A 1 98 ? -9.247 -8.849 -7.868 1.00 89.75 98 GLN A O 1
ATOM 745 N N . GLY A 1 99 ? -7.749 -7.649 -6.706 1.00 80.00 99 GLY A N 1
ATOM 746 C CA . GLY A 1 99 ? -7.587 -8.602 -5.604 1.00 80.00 99 GLY A CA 1
ATOM 747 C C . GLY A 1 99 ? -6.361 -9.512 -5.715 1.00 80.00 99 GLY A C 1
ATOM 748 O O . GLY A 1 99 ? -6.127 -10.285 -4.791 1.00 80.00 99 GLY A O 1
ATOM 749 N N . GLY A 1 100 ? -5.577 -9.392 -6.796 1.00 85.75 100 GLY A N 1
ATOM 750 C CA . GLY A 1 100 ? -4.228 -9.943 -6.956 1.00 85.75 100 GLY A CA 1
ATOM 751 C C . GLY A 1 100 ? -3.967 -11.290 -6.275 1.00 85.75 100 GLY A C 1
ATOM 752 O O . GLY A 1 100 ? -4.522 -12.319 -6.654 1.00 85.75 100 GLY A O 1
ATOM 753 N N . PHE A 1 101 ? -3.081 -11.259 -5.282 1.00 89.62 101 PHE A N 1
ATOM 754 C CA . PHE A 1 101 ? -2.651 -12.392 -4.465 1.00 89.62 101 PHE A CA 1
ATOM 755 C C . PHE A 1 101 ? -3.340 -12.429 -3.087 1.00 89.62 101 PHE A C 1
ATOM 757 O O . PHE A 1 101 ? -3.059 -13.319 -2.285 1.00 89.62 101 PHE A O 1
ATOM 764 N N . GLY A 1 102 ? -4.223 -11.471 -2.786 1.00 91.25 102 GLY A N 1
ATOM 765 C CA . GLY A 1 102 ? -4.917 -11.342 -1.502 1.00 91.25 102 GLY A CA 1
ATOM 766 C C . GLY A 1 102 ? -4.054 -10.784 -0.366 1.00 91.25 102 GLY A C 1
ATOM 767 O O . GLY A 1 102 ? -4.494 -10.761 0.786 1.00 91.25 102 GLY A O 1
ATOM 768 N N . ILE A 1 103 ? -2.842 -10.306 -0.664 1.00 93.75 103 ILE A N 1
ATOM 769 C CA . ILE A 1 103 ? -1.884 -9.833 0.346 1.00 93.75 103 ILE A CA 1
ATOM 770 C C . ILE A 1 103 ? -2.379 -8.538 0.999 1.00 93.75 103 ILE A C 1
ATOM 772 O O . ILE A 1 103 ? -2.195 -8.356 2.207 1.00 93.75 103 ILE A O 1
ATOM 776 N N . ALA A 1 104 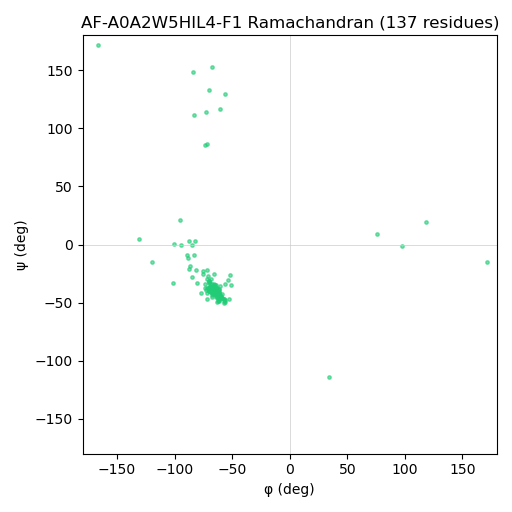? -3.072 -7.673 0.249 1.00 94.56 104 ALA A N 1
ATOM 777 C CA . ALA A 1 104 ? -3.648 -6.447 0.794 1.00 94.56 104 ALA A CA 1
ATOM 778 C C . ALA A 1 104 ? -4.590 -6.718 1.980 1.00 94.56 104 ALA A C 1
ATOM 780 O O . ALA A 1 104 ? -4.612 -5.944 2.934 1.00 94.56 104 ALA A O 1
ATOM 781 N N . THR A 1 105 ? -5.321 -7.836 1.987 1.00 93.06 105 THR A N 1
ATOM 782 C CA . THR A 1 105 ? -6.227 -8.180 3.096 1.00 93.06 105 THR A CA 1
ATOM 783 C C . THR A 1 105 ? -5.459 -8.383 4.400 1.00 93.06 105 THR A C 1
ATOM 785 O O . THR A 1 105 ? -5.780 -7.766 5.414 1.00 93.06 105 THR A O 1
ATOM 788 N N . HIS A 1 106 ? -4.392 -9.181 4.365 1.00 94.12 106 HIS A N 1
ATOM 789 C CA . HIS A 1 106 ? -3.576 -9.440 5.550 1.00 94.12 106 HIS A CA 1
ATOM 790 C C . HIS A 1 106 ? -2.812 -8.196 6.009 1.00 94.12 106 HIS A C 1
ATOM 792 O O . HIS A 1 106 ? -2.724 -7.927 7.206 1.00 94.12 106 HIS A O 1
ATOM 798 N N . VAL A 1 107 ? -2.299 -7.392 5.074 1.00 94.00 107 VAL A N 1
ATOM 799 C CA . VAL A 1 107 ? -1.622 -6.128 5.405 1.00 94.00 107 VAL A CA 1
ATOM 800 C C . VAL A 1 107 ? -2.592 -5.153 6.066 1.00 94.00 107 VAL A C 1
ATOM 802 O O . VAL A 1 107 ? -2.255 -4.555 7.087 1.00 94.00 107 VAL A O 1
ATOM 805 N N . LYS A 1 108 ? -3.818 -5.037 5.548 1.00 94.06 108 LYS A N 1
ATOM 806 C CA . LYS A 1 108 ? -4.885 -4.237 6.155 1.00 94.06 108 LYS A CA 1
ATOM 807 C C . LYS A 1 108 ? -5.158 -4.658 7.599 1.00 94.06 108 LYS A C 1
ATOM 809 O O . LYS A 1 108 ? -5.218 -3.795 8.472 1.00 94.06 108 LYS A O 1
ATOM 814 N N . GLU A 1 109 ? -5.298 -5.954 7.867 1.00 92.62 109 GLU A N 1
ATOM 815 C CA . GLU A 1 109 ? -5.523 -6.472 9.225 1.00 92.62 109 GLU A CA 1
ATOM 816 C C . GLU A 1 109 ? -4.390 -6.076 10.183 1.00 92.62 109 GLU A C 1
ATOM 818 O O . GLU A 1 109 ? -4.650 -5.631 11.304 1.00 92.62 109 GLU A O 1
ATOM 823 N N . GLN A 1 110 ? -3.134 -6.172 9.733 1.00 92.62 110 GLN A N 1
ATOM 824 C CA . GLN A 1 110 ? -1.980 -5.751 10.534 1.00 92.62 110 GLN A CA 1
ATOM 825 C C . GLN A 1 110 ? -1.956 -4.235 10.767 1.00 92.62 110 GLN A C 1
ATOM 827 O O . GLN A 1 110 ? -1.704 -3.793 11.886 1.00 92.62 110 GLN A O 1
ATOM 832 N N . LEU A 1 111 ? -2.265 -3.426 9.749 1.00 90.50 111 LEU A N 1
ATOM 833 C CA . LEU A 1 111 ? -2.333 -1.967 9.877 1.00 90.50 111 LEU A CA 1
ATOM 834 C C . LEU A 1 111 ? -3.431 -1.531 10.854 1.00 90.50 111 LEU A C 1
ATOM 836 O O . LEU A 1 111 ? -3.194 -0.656 11.685 1.00 90.50 111 LEU A O 1
ATOM 840 N N . ILE A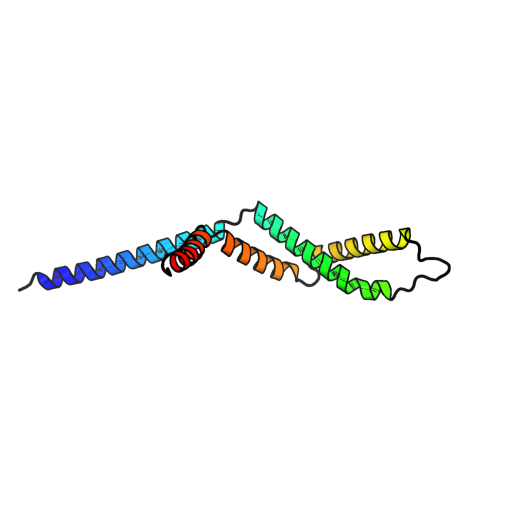 1 112 ? -4.600 -2.177 10.812 1.00 90.94 112 ILE A N 1
ATOM 841 C CA . ILE A 1 112 ? -5.683 -1.958 11.781 1.00 90.94 112 ILE A CA 1
ATOM 842 C C . ILE A 1 112 ? -5.206 -2.284 13.196 1.00 90.94 112 ILE A C 1
ATOM 844 O O . ILE A 1 112 ? -5.452 -1.507 14.117 1.00 90.94 112 ILE A O 1
ATOM 848 N N . ARG A 1 113 ? -4.499 -3.405 13.380 1.00 88.25 113 ARG A N 1
ATOM 849 C CA . ARG A 1 113 ? -3.970 -3.811 14.687 1.00 88.25 113 ARG A CA 1
ATOM 850 C C . ARG A 1 113 ? -2.976 -2.794 15.247 1.00 88.25 113 ARG A C 1
ATOM 852 O O . ARG A 1 113 ? -3.140 -2.349 16.379 1.00 88.25 113 ARG A O 1
ATOM 859 N N . LEU A 1 114 ? -2.007 -2.372 14.436 1.00 86.62 114 LEU A N 1
ATOM 860 C CA . LEU A 1 114 ? -1.018 -1.356 14.810 1.00 86.62 114 LEU A CA 1
ATOM 861 C C . LEU A 1 114 ? -1.681 -0.009 15.124 1.00 86.62 114 LEU A C 1
ATOM 863 O O . LEU A 1 114 ? -1.297 0.689 16.066 1.00 86.62 114 LEU A O 1
ATOM 867 N N . GLN A 1 115 ? -2.709 0.362 14.359 1.00 84.00 115 GLN A N 1
ATOM 868 C CA . GLN A 1 115 ? -3.448 1.588 14.620 1.00 84.00 115 GLN A CA 1
ATOM 869 C C . GLN A 1 115 ? -4.278 1.488 15.903 1.00 84.00 115 GLN A C 1
ATOM 871 O O . GLN A 1 115 ? -4.342 2.454 16.657 1.00 84.00 115 GLN A O 1
ATOM 876 N N . ALA A 1 116 ? -4.859 0.327 16.205 1.00 79.62 116 ALA A N 1
ATOM 877 C CA . ALA A 1 116 ? -5.564 0.099 17.461 1.00 79.62 116 ALA A CA 1
ATOM 878 C C . ALA A 1 116 ? -4.612 0.162 18.667 1.00 79.62 116 ALA A C 1
ATOM 880 O O . ALA A 1 116 ? -4.961 0.755 19.684 1.00 79.62 116 ALA A O 1
ATOM 881 N N . GLU A 1 117 ? -3.400 -0.386 18.557 1.00 76.94 117 GLU A N 1
ATOM 882 C CA . GLU A 1 117 ? -2.367 -0.307 19.600 1.00 76.94 117 GLU A CA 1
ATOM 883 C C . GLU A 1 117 ? -1.900 1.138 19.842 1.00 76.94 117 GLU A C 1
ATOM 885 O O . GLU A 1 117 ? -1.803 1.577 20.987 1.00 76.94 117 GLU A O 1
ATOM 890 N N . THR A 1 118 ? -1.684 1.912 18.775 1.00 69.50 118 THR A N 1
ATOM 891 C CA . THR A 1 118 ? -1.265 3.324 18.870 1.00 69.50 118 THR A CA 1
ATOM 892 C C . THR A 1 118 ? -2.398 4.277 19.270 1.00 69.50 118 THR A C 1
ATOM 894 O O . THR A 1 118 ? -2.135 5.316 19.872 1.00 69.50 118 THR A O 1
ATOM 897 N N . SER A 1 119 ? -3.659 3.923 18.992 1.00 61.50 119 SER A N 1
ATOM 898 C CA . SER A 1 119 ? -4.849 4.720 19.337 1.00 61.50 119 SER A CA 1
ATOM 899 C C . SER A 1 119 ? -5.362 4.488 20.762 1.00 61.50 119 SER A C 1
ATOM 901 O O . SER A 1 119 ? -6.335 5.129 21.151 1.00 61.50 119 SER A O 1
ATOM 903 N N . HIS A 1 120 ? -4.739 3.615 21.566 1.00 45.59 120 HIS A N 1
ATOM 904 C CA . HIS A 1 120 ? -5.027 3.533 23.001 1.00 45.59 120 HIS A CA 1
ATOM 905 C C . HIS A 1 120 ? -4.439 4.758 23.735 1.00 45.59 120 HIS A C 1
ATOM 907 O O . HIS A 1 120 ? -3.212 4.867 23.852 1.00 45.59 120 HIS A O 1
ATOM 913 N N . PRO A 1 121 ? -5.267 5.659 24.311 1.00 47.88 121 PRO A N 1
ATOM 914 C CA . PRO A 1 121 ? -4.788 6.710 25.199 1.00 47.88 121 PRO A CA 1
ATOM 915 C C . PRO A 1 121 ? -4.401 6.067 26.537 1.00 47.88 121 PRO A C 1
ATOM 917 O O . PRO A 1 121 ? -5.212 5.952 27.451 1.00 47.88 121 PRO A O 1
ATOM 920 N N . GLY A 1 122 ? -3.169 5.569 26.628 1.00 49.47 122 GLY A N 1
ATOM 921 C CA . GLY A 1 122 ? -2.662 4.943 27.853 1.00 49.47 122 GLY A CA 1
ATOM 922 C C . GLY A 1 122 ? -1.308 4.241 27.750 1.00 49.47 122 GLY A C 1
ATOM 923 O O . GLY A 1 122 ? -0.699 3.995 28.783 1.00 49.47 122 GLY A O 1
ATOM 924 N N . ALA A 1 123 ? -0.790 3.948 26.553 1.00 50.09 123 ALA A N 1
ATOM 925 C CA . ALA A 1 123 ? 0.426 3.132 26.426 1.00 50.09 123 ALA A CA 1
ATOM 926 C C . ALA A 1 123 ? 1.760 3.912 26.444 1.00 50.09 123 ALA A C 1
ATOM 928 O O . ALA A 1 123 ? 2.817 3.294 26.525 1.00 50.09 123 ALA A O 1
ATOM 929 N N . ALA A 1 124 ? 1.748 5.249 26.389 1.00 55.81 124 ALA A N 1
ATOM 930 C CA . ALA A 1 124 ? 2.981 6.042 26.295 1.00 55.81 124 ALA A CA 1
ATOM 931 C C . ALA A 1 124 ? 3.487 6.696 27.603 1.00 55.81 124 ALA A C 1
ATOM 933 O O . ALA A 1 124 ? 4.707 6.796 27.741 1.00 55.81 124 ALA A O 1
ATOM 934 N N . PRO A 1 125 ? 2.660 7.139 28.577 1.00 51.44 125 PRO A N 1
ATOM 935 C CA . PRO A 1 125 ? 3.220 7.868 29.715 1.00 51.44 125 PRO A CA 1
ATOM 936 C C . PRO A 1 125 ? 3.748 6.960 30.835 1.00 51.44 125 PRO A C 1
ATOM 938 O O . PRO A 1 125 ? 4.690 7.362 31.505 1.00 51.44 125 PRO A O 1
ATOM 941 N N . GLU A 1 126 ? 3.222 5.745 31.034 1.00 51.31 126 GLU A N 1
ATOM 942 C CA . GLU A 1 126 ? 3.672 4.871 32.138 1.00 51.31 126 GLU A CA 1
ATOM 943 C C . GLU A 1 126 ? 5.011 4.184 31.855 1.00 51.31 126 GLU A C 1
ATOM 945 O O . GLU A 1 126 ? 5.860 4.145 32.734 1.00 51.31 126 GLU A O 1
ATOM 950 N N . VAL A 1 127 ? 5.256 3.689 30.636 1.00 57.59 127 VAL A N 1
ATOM 951 C CA . VAL A 1 127 ? 6.528 3.005 30.327 1.00 57.59 127 VAL A CA 1
ATOM 952 C C . VAL A 1 127 ? 7.696 3.991 30.385 1.00 57.59 127 VAL A C 1
ATOM 954 O O . VAL A 1 127 ? 8.730 3.687 30.973 1.00 57.59 127 VAL A O 1
ATOM 957 N N . ILE A 1 128 ? 7.512 5.205 29.855 1.00 56.97 128 ILE A N 1
ATOM 958 C CA . ILE A 1 128 ? 8.523 6.265 29.939 1.00 56.97 128 ILE A CA 1
ATOM 959 C C . ILE A 1 128 ? 8.679 6.739 31.392 1.00 56.97 128 ILE A C 1
ATOM 961 O O . ILE A 1 128 ? 9.807 6.915 31.844 1.00 56.97 128 ILE A O 1
ATOM 965 N N . ALA A 1 129 ? 7.588 6.888 32.154 1.00 56.34 129 ALA A N 1
ATOM 966 C CA . ALA A 1 129 ? 7.671 7.274 33.563 1.00 56.34 129 ALA A CA 1
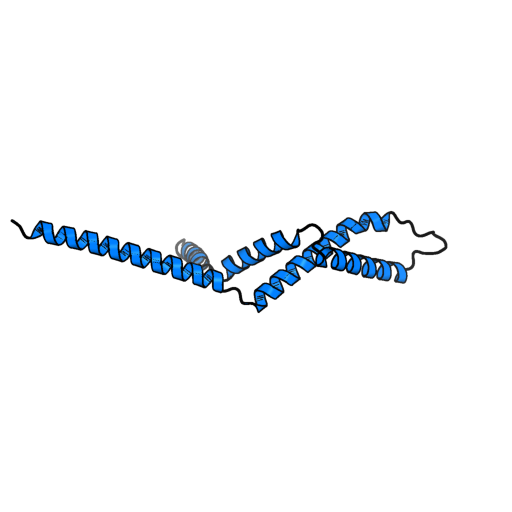ATOM 967 C C . ALA A 1 129 ? 8.356 6.210 34.435 1.00 56.34 129 ALA A C 1
ATOM 969 O O . ALA A 1 129 ? 9.138 6.577 35.307 1.00 56.34 129 ALA A O 1
ATOM 970 N N . THR A 1 130 ? 8.126 4.918 34.189 1.00 65.44 130 THR A N 1
ATOM 971 C CA . THR A 1 130 ? 8.799 3.816 34.896 1.00 65.44 130 THR A CA 1
ATOM 972 C C . THR A 1 130 ? 10.284 3.768 34.553 1.00 65.44 130 THR A C 1
ATOM 974 O O . THR A 1 130 ? 11.106 3.731 35.461 1.00 65.44 130 THR A O 1
ATOM 977 N N . ILE A 1 131 ? 10.649 3.893 33.270 1.00 65.38 131 ILE A N 1
ATOM 978 C CA . ILE A 1 131 ? 12.059 3.937 32.845 1.00 65.38 131 ILE A CA 1
ATOM 979 C C . ILE A 1 131 ? 12.788 5.141 33.464 1.00 65.38 131 ILE A C 1
ATOM 981 O O . ILE A 1 131 ? 13.911 5.008 33.946 1.00 65.38 131 ILE A O 1
ATOM 985 N N . VAL A 1 132 ? 12.157 6.320 33.484 1.00 70.19 132 VAL A N 1
ATOM 986 C CA . VAL A 1 132 ? 12.754 7.533 34.069 1.00 70.19 132 VAL A CA 1
ATOM 987 C C . VAL A 1 132 ? 12.840 7.438 35.596 1.00 70.19 132 VAL A C 1
ATOM 989 O O . VAL A 1 132 ? 13.828 7.880 36.178 1.00 70.19 132 VAL A O 1
ATOM 992 N N . LYS A 1 133 ? 11.843 6.839 36.256 1.00 72.25 133 LYS A N 1
ATOM 993 C CA . LYS A 1 133 ? 11.829 6.657 37.712 1.00 72.25 133 LYS A CA 1
ATOM 994 C C . LYS A 1 133 ? 12.904 5.674 38.175 1.00 72.25 133 LYS A C 1
ATOM 996 O O . LYS A 1 133 ? 13.620 6.001 39.117 1.00 72.25 133 LYS A O 1
ATOM 1001 N N . ASP A 1 134 ? 13.074 4.555 37.474 1.00 72.88 134 ASP A N 1
ATOM 1002 C CA . ASP A 1 134 ? 14.127 3.573 37.762 1.00 72.88 134 ASP A CA 1
ATOM 1003 C C . ASP A 1 134 ? 15.530 4.169 37.554 1.00 72.88 134 ASP A C 1
ATOM 1005 O O . ASP A 1 134 ? 16.442 3.900 38.335 1.00 72.88 134 ASP A O 1
ATOM 1009 N N . ALA A 1 135 ? 15.694 5.053 36.561 1.00 69.75 135 ALA A N 1
ATOM 1010 C CA . ALA A 1 135 ? 16.941 5.787 36.341 1.00 69.75 135 ALA A CA 1
ATOM 1011 C C . ALA A 1 135 ? 17.217 6.870 37.407 1.00 69.75 135 ALA A C 1
ATOM 1013 O O . ALA A 1 135 ? 18.375 7.195 37.660 1.00 69.75 135 ALA A O 1
ATOM 1014 N N . MET A 1 136 ? 16.181 7.427 38.047 1.00 65.94 136 MET A N 1
ATOM 1015 C CA . MET A 1 136 ? 16.313 8.474 39.072 1.00 65.94 136 MET A CA 1
ATOM 1016 C C . MET A 1 136 ? 16.506 7.941 40.498 1.00 65.94 136 MET A C 1
ATOM 1018 O O . MET A 1 136 ? 17.003 8.677 41.344 1.00 65.94 136 MET A O 1
ATOM 1022 N N . THR A 1 137 ? 16.138 6.690 40.791 1.00 69.38 137 THR A N 1
ATOM 1023 C CA . THR A 1 137 ? 16.303 6.091 42.132 1.00 69.38 137 THR A CA 1
ATOM 1024 C C . THR A 1 137 ? 17.594 5.288 42.309 1.00 69.38 137 THR A C 1
ATOM 1026 O O . THR A 1 137 ? 17.824 4.742 43.385 1.00 69.38 137 THR A O 1
ATOM 1029 N N . ALA A 1 138 ? 18.433 5.198 41.274 1.00 60.84 138 ALA A N 1
ATOM 1030 C CA . ALA A 1 138 ? 19.659 4.398 41.270 1.00 60.84 138 ALA A CA 1
ATOM 1031 C C . ALA A 1 138 ? 20.946 5.178 41.629 1.00 60.84 138 ALA A C 1
ATOM 1033 O O . ALA A 1 138 ? 22.034 4.716 41.287 1.00 60.84 138 ALA A O 1
ATOM 1034 N N . ASN A 1 139 ? 20.853 6.331 42.305 1.00 46.09 139 ASN A N 1
ATOM 1035 C CA . ASN A 1 139 ? 22.027 7.098 42.747 1.00 46.09 139 ASN A CA 1
ATOM 1036 C C . ASN A 1 139 ? 21.952 7.520 44.215 1.00 46.09 139 ASN A C 1
ATOM 1038 O O . ASN A 1 139 ? 20.992 8.241 44.564 1.00 46.09 139 ASN A O 1
#

Secondary structure (DSSP, 8-state):
--HHHHHHHHHHHHHHHHHHHHHHHHHHHHHHHHTTS-HHHHHHHHHHHHHHHHHHHHHHHHHHHHHSPPPTTT---HHHHHHHHHHHHHHHHHHHHTTTTSHHHHHHHHHHHHHHHHT-TTSSHHHHHHHHHHHHS--

Foldseek 3Di:
DPPPVVVVVVVVVVVVVVVVVVVVVVVVVVVVLLVPQDPVNLVVLLVVLLLVQLVVQLVVCVVVVVVPDDPPVGDDDPVVVVVVSVVSSVVSSVCSVVCNPVRSVVSSVVSSVVVSVVPPPPDPPVVVVVVVVVVVVPD

Organism: NCBI:txid349221

Mean predicted aligned error: 16.31 Å

InterPro domains:
  IPR019301 Flagellar protein FlgJ, N-terminal [PF10135] (70-107)

pLDDT: mean 77.09, std 14.57, range [45.59, 96.0]

Radius of gyration: 29.01 Å; Cα contacts (8 Å, |Δi|>4): 64; chains: 1; bounding box: 50×21×101 Å